Protein AF-A0A813DP05-F1 (afdb_monomer_lite)

pLDDT: mean 71.4, std 12.59, range [42.62, 90.06]

Sequence (75 aa):
VALSESTCFLVQKDSQADELLDTQFESFEQLLSAMDGADIFGSRLCNLVSEELAKQLTSEDFASRFASSEDATSD

Foldseek 3Di:
DDPPVQDWDAACDDPPPCPRHRPIGSDPLVVVCVRPNNVVVVVVVVVVVVVVVVVVCPPPVVVVVVVVPPDDDDD

Radius of gyration: 22.09 Å; chains: 1; bounding box: 32×38×67 Å

Structure (mmCIF, N/CA/C/O backbone):
data_AF-A0A813DP05-F1
#
_entry.id   AF-A0A813DP05-F1
#
lo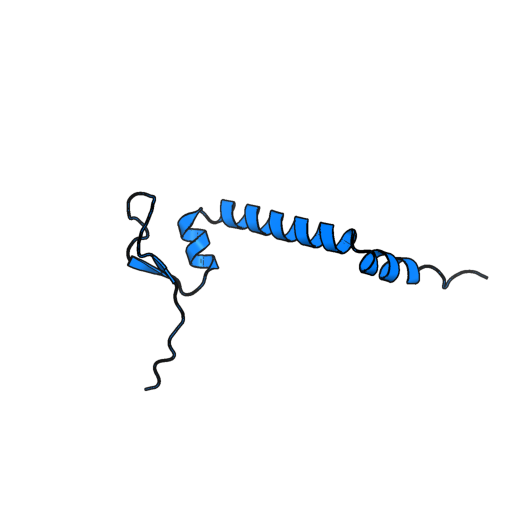op_
_atom_site.group_PDB
_atom_site.id
_atom_site.type_symbol
_atom_site.label_atom_id
_atom_site.label_alt_id
_atom_site.label_comp_id
_atom_site.label_asym_id
_atom_site.label_entity_id
_atom_site.label_seq_id
_atom_site.pdbx_PDB_ins_code
_atom_site.Cartn_x
_atom_site.Cartn_y
_atom_site.Cartn_z
_atom_site.occupancy
_atom_site.B_iso_or_equiv
_atom_site.auth_seq_id
_atom_site.auth_comp_id
_atom_site.auth_asym_id
_atom_site.auth_atom_id
_atom_site.pdbx_PDB_model_num
ATOM 1 N N . VAL A 1 1 ? -3.384 -32.214 17.103 1.00 42.62 1 VAL A N 1
ATOM 2 C CA . VAL A 1 1 ? -3.685 -31.242 16.030 1.00 42.62 1 VAL A CA 1
ATOM 3 C C . VAL A 1 1 ? -2.430 -30.416 15.851 1.00 42.62 1 VAL A C 1
ATOM 5 O O . VAL A 1 1 ? -2.022 -29.779 16.811 1.00 42.62 1 VAL A O 1
ATOM 8 N N . ALA A 1 2 ? -1.734 -30.566 14.725 1.00 42.69 2 ALA A N 1
ATOM 9 C CA . ALA A 1 2 ? -0.520 -29.802 14.465 1.00 42.69 2 ALA A CA 1
ATOM 10 C C . ALA A 1 2 ? -0.918 -28.332 14.289 1.00 42.69 2 ALA A C 1
ATOM 12 O O . ALA A 1 2 ? -1.702 -28.015 13.396 1.00 42.69 2 ALA A O 1
ATOM 13 N N . LEU A 1 3 ? -0.441 -27.464 15.181 1.00 50.94 3 LEU A N 1
ATOM 14 C CA . LEU A 1 3 ? -0.506 -26.021 14.996 1.00 50.94 3 LEU A CA 1
ATOM 15 C C . LEU A 1 3 ? 0.450 -25.711 13.845 1.00 50.94 3 LEU A C 1
ATOM 17 O O . LEU A 1 3 ? 1.661 -25.674 14.038 1.00 50.94 3 LEU A O 1
ATOM 21 N N . SER A 1 4 ? -0.080 -25.586 12.630 1.00 50.69 4 SER A N 1
ATOM 22 C CA . SER A 1 4 ? 0.644 -24.884 11.578 1.00 50.69 4 SER A CA 1
ATOM 23 C C . SER A 1 4 ? 0.749 -23.451 12.077 1.00 50.69 4 SER A C 1
ATOM 25 O O . SER A 1 4 ? -0.259 -22.744 12.070 1.00 50.69 4 SER A O 1
ATOM 27 N N . GLU A 1 5 ? 1.910 -23.070 12.613 1.00 58.50 5 GLU A N 1
ATOM 28 C CA . GLU A 1 5 ? 2.214 -21.687 12.974 1.00 58.50 5 GLU A CA 1
ATOM 29 C C . GLU A 1 5 ? 2.039 -20.854 11.709 1.00 58.50 5 GLU A C 1
ATOM 31 O O . GLU A 1 5 ? 2.909 -20.790 10.844 1.00 58.50 5 GLU A O 1
ATOM 36 N N . SER A 1 6 ? 0.835 -20.320 11.542 1.00 60.56 6 SER A N 1
ATOM 37 C CA . SER A 1 6 ? 0.495 -19.482 10.409 1.00 60.56 6 SER A CA 1
ATOM 38 C C . SER A 1 6 ? 1.230 -18.185 10.680 1.00 60.56 6 SER A C 1
ATOM 40 O O . SER A 1 6 ? 0.861 -17.432 11.580 1.00 60.56 6 SER A O 1
ATOM 42 N N . THR A 1 7 ? 2.364 -18.009 10.004 1.00 78.75 7 THR A N 1
ATOM 43 C CA . THR A 1 7 ? 3.218 -16.833 10.139 1.00 78.75 7 THR A CA 1
ATOM 44 C C . THR A 1 7 ? 2.387 -15.612 9.775 1.00 78.75 7 THR A C 1
ATOM 46 O O . THR A 1 7 ? 2.088 -15.400 8.604 1.00 78.75 7 THR A O 1
ATOM 49 N N . CYS A 1 8 ? 1.975 -14.854 10.786 1.00 84.44 8 CYS A N 1
ATOM 50 C CA . CYS A 1 8 ? 1.172 -13.650 10.645 1.00 84.44 8 CYS A CA 1
ATOM 51 C C . CYS A 1 8 ? 1.954 -12.437 11.153 1.00 84.44 8 CYS A C 1
ATOM 53 O O . CYS A 1 8 ? 2.874 -12.551 11.968 1.00 84.44 8 CYS A O 1
ATOM 55 N N . PHE A 1 9 ? 1.585 -11.265 10.651 1.00 85.12 9 PHE A N 1
ATOM 56 C CA . PHE A 1 9 ? 2.155 -9.988 11.044 1.00 85.12 9 PHE A CA 1
ATOM 57 C C . PHE A 1 9 ? 1.232 -9.327 12.066 1.00 85.12 9 PHE A C 1
ATOM 59 O O . PHE A 1 9 ? 0.109 -8.956 11.733 1.00 85.12 9 PHE A O 1
ATOM 66 N N . LEU A 1 10 ? 1.706 -9.189 13.306 1.00 87.56 10 LEU A N 1
ATOM 67 C CA . LEU A 1 10 ? 1.000 -8.498 14.386 1.00 87.56 10 LEU A CA 1
ATOM 68 C C . LEU A 1 10 ? 1.495 -7.054 14.500 1.00 87.56 10 LEU A C 1
ATOM 70 O O . LEU A 1 10 ? 2.692 -6.816 14.684 1.00 87.56 10 LEU A O 1
ATOM 74 N N . VAL A 1 11 ? 0.574 -6.095 14.464 1.00 85.50 11 VAL A N 1
ATOM 75 C CA . VAL A 1 11 ? 0.890 -4.679 14.680 1.00 85.50 11 VAL A CA 1
ATOM 76 C C . VAL A 1 11 ? 0.889 -4.377 16.179 1.00 85.50 11 VAL A C 1
ATOM 78 O O . VAL A 1 11 ? -0.152 -4.208 16.798 1.00 85.50 11 VAL A O 1
ATOM 81 N N . GLN A 1 12 ? 2.077 -4.302 16.780 1.00 82.44 12 GLN A N 1
ATOM 82 C CA . GLN A 1 12 ? 2.233 -4.001 18.215 1.00 82.44 12 GLN A CA 1
ATOM 83 C C . GLN A 1 12 ? 2.242 -2.505 18.539 1.00 82.44 12 GLN A C 1
ATOM 85 O O . GLN A 1 12 ? 2.179 -2.118 19.704 1.00 82.44 12 GLN A O 1
ATOM 90 N N . LYS A 1 13 ? 2.412 -1.660 17.52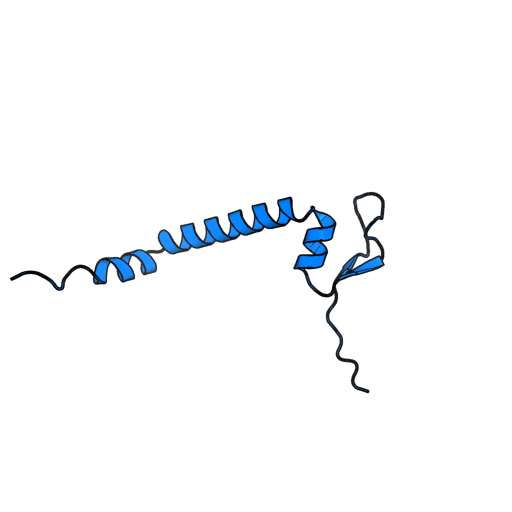2 1.00 75.69 13 LYS A N 1
ATOM 91 C CA . LYS A 1 13 ? 2.451 -0.213 17.676 1.00 75.69 13 LYS A CA 1
ATOM 92 C C . LYS A 1 13 ? 2.019 0.441 16.378 1.00 75.69 13 LYS A C 1
ATOM 94 O O . LYS A 1 13 ? 2.675 0.242 15.356 1.00 75.69 13 LYS A O 1
ATOM 99 N N . ASP A 1 14 ? 0.966 1.238 16.451 1.00 76.25 14 ASP A N 1
ATOM 100 C CA . ASP A 1 14 ? 0.570 2.124 15.370 1.00 76.25 14 ASP A CA 1
ATOM 101 C C . ASP A 1 14 ? 1.175 3.516 15.601 1.00 76.25 14 ASP A C 1
ATOM 103 O O . ASP A 1 14 ? 1.340 3.973 16.734 1.00 76.25 14 ASP A O 1
ATOM 107 N N . SER A 1 15 ? 1.565 4.188 14.526 1.00 69.25 15 SER A N 1
ATOM 108 C CA . SER A 1 15 ? 1.992 5.586 14.575 1.00 69.25 15 SER A CA 1
ATOM 109 C C . SER A 1 15 ? 0.834 6.554 14.322 1.00 69.25 15 SER A C 1
ATOM 111 O O . SER A 1 15 ? 0.959 7.731 14.668 1.00 69.25 15 SER A O 1
ATOM 113 N N . GLN A 1 16 ? -0.283 6.078 13.762 1.00 64.62 16 GLN A N 1
ATOM 114 C CA . GLN A 1 16 ? -1.481 6.859 13.478 1.00 64.62 16 GLN A CA 1
ATOM 115 C C . GLN A 1 16 ? -2.658 6.372 14.323 1.00 64.62 16 GLN A C 1
ATOM 117 O O . GLN A 1 16 ? -3.273 5.359 14.030 1.00 64.62 16 GLN A O 1
ATOM 122 N N . ALA A 1 17 ? -2.986 7.131 15.370 1.00 71.81 17 ALA A N 1
ATOM 123 C CA . ALA A 1 17 ? -4.241 7.019 16.124 1.00 71.81 17 ALA A CA 1
ATOM 124 C C . ALA A 1 17 ? -4.618 5.621 16.683 1.00 71.81 17 ALA A C 1
ATOM 126 O O . ALA A 1 17 ? -5.752 5.455 17.125 1.00 71.81 17 ALA A O 1
ATOM 127 N N . ASP A 1 18 ? -3.683 4.663 16.727 1.00 76.25 18 ASP A N 1
ATOM 128 C CA . ASP A 1 18 ? -3.895 3.287 17.205 1.00 76.25 18 ASP A CA 1
ATOM 129 C C . ASP A 1 18 ? -4.971 2.491 16.431 1.00 76.25 18 ASP A C 1
ATOM 131 O O . ASP A 1 18 ? -5.544 1.546 16.969 1.00 76.25 18 ASP A O 1
ATOM 135 N N . GLU A 1 19 ? -5.239 2.822 15.161 1.00 78.81 19 GLU A N 1
ATOM 136 C CA . GLU A 1 19 ? -6.288 2.163 14.359 1.00 78.81 19 GLU A CA 1
ATOM 137 C C . GLU A 1 19 ? -5.953 0.714 13.983 1.00 78.81 19 GLU A C 1
ATOM 139 O O . GLU A 1 19 ? -6.843 -0.135 13.902 1.00 78.81 19 GLU A O 1
ATOM 144 N N . LEU A 1 20 ? -4.673 0.419 13.766 1.00 80.88 20 LEU A N 1
ATOM 145 C CA . LEU A 1 20 ? -4.179 -0.902 13.384 1.00 80.8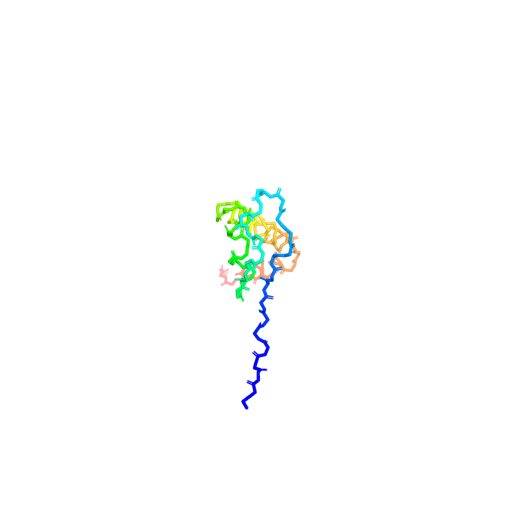8 20 LEU A CA 1
ATOM 146 C C . LEU A 1 20 ? -3.596 -1.678 14.568 1.00 80.88 20 LEU A C 1
ATOM 148 O O . LEU A 1 20 ? -3.154 -2.813 14.386 1.00 80.88 20 LEU A O 1
ATOM 152 N N . LEU A 1 21 ? -3.582 -1.102 15.773 1.00 86.06 21 LEU A N 1
ATOM 153 C CA . LEU A 1 21 ? -3.021 -1.735 16.965 1.00 86.06 21 LEU A CA 1
ATOM 154 C C . LEU A 1 21 ? -3.694 -3.091 17.243 1.00 86.06 21 LEU A C 1
ATOM 156 O O . LEU A 1 21 ? -4.906 -3.239 17.114 1.00 86.06 21 LEU A O 1
ATOM 160 N N . ASP A 1 22 ? -2.888 -4.093 17.594 1.00 87.25 22 ASP A N 1
ATOM 161 C CA . ASP A 1 22 ? -3.296 -5.482 17.848 1.00 87.25 22 ASP A CA 1
ATOM 162 C C . ASP A 1 22 ? -3.963 -6.202 16.657 1.00 87.25 22 ASP A C 1
ATOM 164 O O . ASP A 1 22 ? -4.433 -7.338 16.785 1.00 87.25 22 ASP A O 1
ATOM 168 N N . THR A 1 23 ? -3.949 -5.594 15.467 1.00 86.19 23 THR A N 1
ATOM 169 C CA . THR A 1 23 ? -4.448 -6.225 14.242 1.00 86.19 23 THR A CA 1
ATOM 170 C C . THR A 1 23 ? -3.429 -7.231 13.709 1.00 86.19 23 THR A C 1
ATOM 172 O O . THR A 1 23 ? -2.214 -7.006 13.748 1.00 86.19 23 THR A O 1
ATOM 175 N N . GLN A 1 24 ? -3.934 -8.358 13.206 1.00 90.06 24 GLN A N 1
ATOM 176 C CA . GLN A 1 24 ? -3.137 -9.422 12.599 1.00 90.06 24 GLN A CA 1
ATOM 177 C C . GLN A 1 24 ? -3.400 -9.494 11.100 1.00 90.06 24 GLN A C 1
ATOM 179 O O . GLN A 1 24 ? -4.550 -9.491 10.662 1.00 90.06 24 GLN A O 1
ATOM 184 N N . PHE A 1 25 ? -2.326 -9.616 10.328 1.00 88.06 25 PHE A N 1
ATOM 185 C CA . PHE A 1 25 ? -2.378 -9.786 8.882 1.00 88.06 25 PHE A CA 1
ATOM 186 C C . PHE A 1 25 ? -1.730 -11.104 8.476 1.00 88.06 25 PHE A C 1
ATOM 188 O O . PHE A 1 25 ? -0.658 -11.463 8.964 1.00 88.06 25 PHE A O 1
ATOM 195 N N . GLU A 1 26 ? -2.369 -11.823 7.561 1.00 88.56 26 GLU A N 1
ATOM 196 C CA . GLU A 1 26 ? -1.880 -13.118 7.071 1.00 88.56 26 GLU A CA 1
ATOM 197 C C . GLU A 1 26 ? -0.779 -12.947 6.019 1.00 88.56 26 GLU A C 1
ATOM 199 O O . GLU A 1 26 ? 0.003 -13.859 5.765 1.00 88.56 26 GLU A O 1
ATOM 204 N N . SER A 1 27 ? -0.694 -11.757 5.422 1.00 84.19 27 SER A N 1
ATOM 205 C CA . SER A 1 27 ? 0.303 -11.407 4.416 1.00 84.19 27 SER A CA 1
ATOM 206 C C . SER A 1 27 ? 0.858 -10.004 4.636 1.00 84.19 27 SER A C 1
ATOM 208 O O . SER A 1 27 ? 0.204 -9.113 5.184 1.00 84.19 27 SER A O 1
ATOM 210 N N . PHE A 1 28 ? 2.080 -9.799 4.151 1.00 77.56 28 PHE A N 1
ATOM 211 C CA . PHE A 1 28 ? 2.734 -8.495 4.175 1.00 77.56 28 PHE A CA 1
ATOM 212 C C . PHE A 1 28 ? 1.993 -7.461 3.309 1.00 77.56 28 PHE A C 1
ATOM 214 O O . PHE A 1 28 ? 1.935 -6.287 3.656 1.00 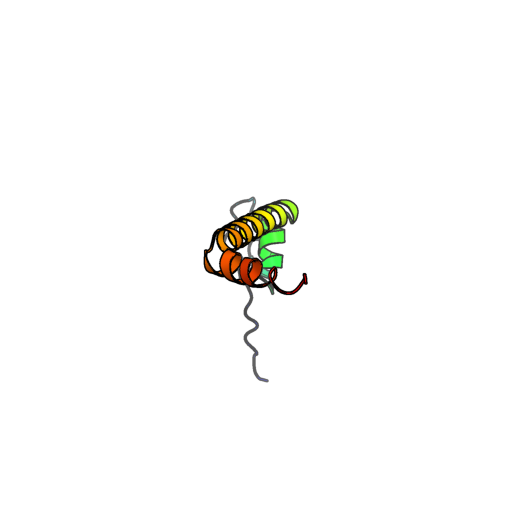77.56 28 PHE A O 1
ATOM 221 N N . GLU A 1 29 ? 1.364 -7.895 2.216 1.00 78.75 29 GLU A N 1
ATOM 222 C CA . GLU A 1 29 ? 0.585 -7.039 1.310 1.00 78.75 29 GLU A CA 1
ATOM 223 C C . GLU A 1 29 ? -0.654 -6.456 1.999 1.00 78.75 29 GLU A C 1
ATOM 225 O O . GLU A 1 29 ? -0.964 -5.276 1.820 1.00 78.75 29 GLU A O 1
ATOM 230 N N . GLN A 1 30 ? -1.340 -7.256 2.824 1.00 81.81 30 GLN A N 1
ATOM 231 C CA . GLN A 1 30 ? -2.471 -6.787 3.627 1.00 81.81 30 GLN A CA 1
ATOM 232 C C . GLN A 1 30 ? -2.028 -5.759 4.673 1.00 81.81 30 GLN A C 1
ATOM 234 O O . GLN A 1 30 ? -2.669 -4.716 4.797 1.00 81.81 30 GLN A O 1
ATOM 239 N N . LEU A 1 31 ? -0.914 -6.019 5.371 1.00 82.69 31 LEU A N 1
ATOM 240 C CA . LEU A 1 31 ? -0.338 -5.073 6.329 1.00 82.69 31 LEU A CA 1
ATOM 241 C C . LEU A 1 31 ? 0.000 -3.736 5.651 1.00 82.69 31 LEU A C 1
ATOM 243 O O . LEU A 1 31 ? -0.383 -2.678 6.141 1.00 82.69 31 LEU A O 1
ATOM 247 N N . LEU A 1 32 ? 0.677 -3.769 4.501 1.00 77.56 32 LEU A N 1
ATOM 248 C CA . LEU 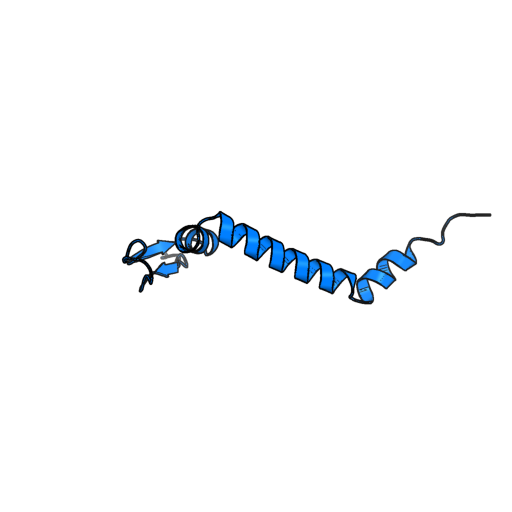A 1 32 ? 1.051 -2.553 3.774 1.00 77.56 32 LEU A CA 1
ATOM 249 C C . LEU A 1 32 ? -0.158 -1.787 3.231 1.00 77.56 32 LEU A C 1
ATOM 251 O O . LEU A 1 32 ? -0.183 -0.558 3.294 1.00 77.56 32 LEU A O 1
ATOM 255 N N . SER A 1 33 ? -1.170 -2.502 2.740 1.00 78.00 33 SER A N 1
ATOM 256 C CA . SER A 1 33 ? -2.417 -1.889 2.270 1.00 78.00 33 SER A CA 1
ATOM 257 C C . SER A 1 33 ? -3.155 -1.168 3.398 1.00 78.00 33 SER A C 1
ATOM 259 O O . SER A 1 33 ? -3.756 -0.122 3.157 1.00 78.00 33 SER A O 1
ATOM 261 N N . ALA A 1 34 ? -3.089 -1.710 4.617 1.00 79.94 34 ALA A N 1
ATOM 262 C CA . ALA A 1 34 ? -3.670 -1.101 5.805 1.00 79.94 34 ALA A CA 1
ATOM 263 C C . ALA A 1 34 ? -2.865 0.113 6.307 1.00 79.94 34 ALA A C 1
ATOM 265 O O . ALA A 1 34 ? -3.468 1.094 6.724 1.00 79.94 34 ALA A O 1
ATOM 266 N N . MET A 1 35 ? -1.526 0.079 6.235 1.00 74.69 35 MET A N 1
ATOM 267 C CA . MET A 1 35 ? -0.653 1.131 6.784 1.00 74.69 35 MET A CA 1
ATOM 268 C C . MET A 1 35 ? -0.547 2.409 5.937 1.00 74.69 35 MET A C 1
ATOM 270 O O . MET A 1 35 ? -0.390 3.488 6.501 1.00 74.69 35 MET A O 1
ATOM 274 N N . ASP A 1 36 ? -0.559 2.303 4.606 1.00 67.56 36 ASP A N 1
ATOM 275 C CA . ASP A 1 36 ? -0.211 3.428 3.710 1.00 67.56 36 ASP A CA 1
ATOM 276 C C . ASP A 1 36 ? -1.331 3.733 2.689 1.00 67.56 36 ASP A C 1
ATOM 278 O O . ASP A 1 36 ? -1.200 4.614 1.842 1.00 67.56 36 ASP A O 1
ATOM 282 N N . GLY A 1 37 ? -2.450 2.998 2.752 1.00 64.19 37 GLY A N 1
ATOM 283 C CA . GLY A 1 37 ? -3.448 2.949 1.686 1.00 64.19 37 GLY A CA 1
ATOM 284 C C . GLY A 1 37 ? -2.889 2.235 0.449 1.00 64.19 37 GLY A C 1
ATOM 285 O O . GLY A 1 37 ? -1.735 2.416 0.058 1.00 64.19 37 GLY A O 1
ATOM 286 N N . ALA A 1 38 ? -3.700 1.396 -0.196 1.00 57.47 38 ALA A N 1
ATOM 287 C CA . ALA A 1 38 ? -3.268 0.569 -1.331 1.00 57.47 38 ALA A CA 1
ATOM 288 C C . ALA A 1 38 ? -2.533 1.352 -2.451 1.00 57.47 38 ALA A C 1
ATOM 290 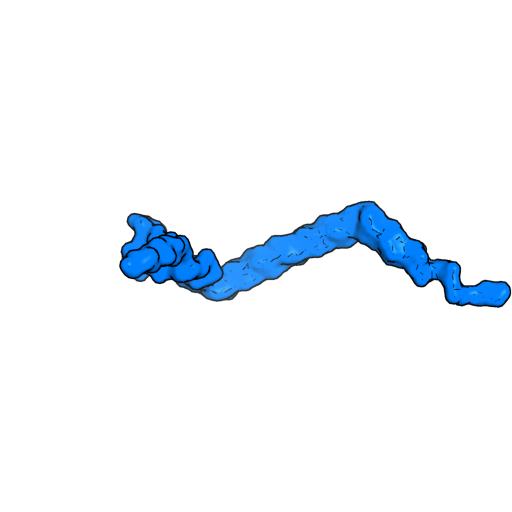O O . ALA A 1 38 ? -1.660 0.798 -3.124 1.00 57.47 38 ALA A O 1
ATOM 291 N N . ASP A 1 39 ? -2.820 2.650 -2.606 1.00 59.47 39 ASP A N 1
ATOM 292 C CA . ASP A 1 39 ? -2.214 3.532 -3.609 1.00 59.47 39 ASP A CA 1
ATOM 293 C C . ASP A 1 39 ? -0.718 3.828 -3.364 1.00 59.47 39 ASP A C 1
ATOM 295 O O . ASP A 1 39 ? 0.077 3.892 -4.312 1.00 59.47 39 ASP A O 1
ATOM 299 N N . ILE A 1 40 ? -0.283 3.976 -2.105 1.00 65.62 40 ILE A N 1
ATOM 300 C CA . ILE A 1 40 ? 1.129 4.266 -1.802 1.00 65.62 40 ILE A CA 1
ATOM 301 C C . ILE A 1 40 ? 1.974 2.995 -1.931 1.00 65.62 40 ILE A C 1
ATOM 303 O O . ILE A 1 40 ? 3.078 3.036 -2.482 1.00 65.62 40 ILE A O 1
ATOM 307 N N . PHE A 1 41 ? 1.440 1.842 -1.523 1.00 67.62 41 PHE A N 1
ATOM 308 C CA . PHE A 1 41 ? 2.099 0.558 -1.761 1.00 67.62 41 PHE A CA 1
ATOM 309 C C . PHE A 1 41 ? 2.270 0.279 -3.259 1.00 67.62 41 PHE A C 1
ATOM 311 O O . PHE A 1 41 ? 3.380 -0.021 -3.704 1.00 67.62 41 PHE A O 1
ATOM 318 N N . GLY A 1 42 ? 1.200 0.444 -4.044 1.00 67.62 42 GLY A N 1
ATOM 319 C CA . GLY A 1 42 ? 1.233 0.231 -5.489 1.00 67.62 42 GLY A CA 1
ATOM 320 C C . GLY A 1 42 ? 2.267 1.115 -6.186 1.00 67.62 42 GLY A C 1
ATOM 321 O O . GLY A 1 42 ? 3.069 0.621 -6.976 1.00 67.62 42 GLY A O 1
ATOM 322 N N . SER A 1 43 ? 2.322 2.406 -5.847 1.00 76.62 43 SER A N 1
ATOM 323 C CA . SER A 1 43 ? 3.309 3.325 -6.432 1.00 76.62 43 SER A CA 1
ATOM 324 C C . SER A 1 43 ? 4.755 2.979 -6.050 1.00 76.62 43 SER A C 1
ATOM 326 O O . SER A 1 43 ? 5.633 2.991 -6.915 1.00 76.62 43 SER A O 1
ATOM 328 N N . ARG A 1 44 ? 5.022 2.593 -4.794 1.00 73.88 44 ARG A N 1
ATOM 329 C CA . ARG A 1 44 ? 6.363 2.159 -4.357 1.00 73.88 44 ARG A CA 1
ATOM 330 C C . ARG A 1 44 ? 6.795 0.846 -5.004 1.00 73.88 44 ARG A C 1
ATOM 332 O O . ARG A 1 44 ? 7.950 0.734 -5.410 1.00 73.88 44 ARG A O 1
ATOM 339 N N . LEU A 1 45 ? 5.887 -0.122 -5.135 1.00 75.94 45 LEU A N 1
ATOM 340 C CA . LEU A 1 45 ? 6.165 -1.390 -5.811 1.00 75.94 45 LEU A CA 1
ATOM 341 C C . LEU A 1 45 ? 6.460 -1.163 -7.297 1.00 75.94 45 LEU A C 1
ATOM 343 O O . LEU A 1 45 ? 7.456 -1.673 -7.804 1.00 75.94 45 LEU A O 1
ATOM 347 N N . CYS A 1 46 ? 5.651 -0.348 -7.978 1.00 81.81 46 CYS A N 1
ATOM 348 C CA . CYS A 1 46 ? 5.895 0.030 -9.369 1.00 81.81 46 CYS A CA 1
ATOM 349 C C . CYS A 1 46 ? 7.261 0.703 -9.550 1.00 81.81 46 CYS A C 1
ATOM 351 O O . CYS A 1 46 ? 7.964 0.385 -10.509 1.00 81.81 46 CYS A O 1
ATOM 353 N N . ASN A 1 47 ? 7.668 1.581 -8.628 1.00 85.31 47 ASN A N 1
ATOM 354 C CA . ASN A 1 47 ? 8.988 2.213 -8.667 1.00 85.31 47 ASN A CA 1
ATOM 355 C C . ASN A 1 47 ? 10.115 1.189 -8.484 1.00 85.31 47 ASN A C 1
ATOM 357 O O . ASN A 1 47 ? 11.031 1.159 -9.298 1.00 85.31 47 ASN A O 1
ATOM 361 N N . LEU A 1 48 ? 10.021 0.303 -7.487 1.00 82.81 48 LEU A N 1
ATOM 362 C CA . LEU A 1 48 ? 11.017 -0.752 -7.254 1.00 82.81 48 LEU A CA 1
ATOM 363 C C . LEU A 1 48 ? 11.163 -1.692 -8.457 1.00 82.81 48 LEU A C 1
ATOM 365 O O . LEU A 1 48 ? 12.278 -2.005 -8.868 1.00 82.81 48 LEU A O 1
ATOM 369 N N . VAL A 1 49 ? 10.044 -2.115 -9.050 1.00 83.19 49 VAL A N 1
ATOM 370 C CA . VAL A 1 49 ? 10.041 -2.961 -10.252 1.00 83.19 49 VAL A CA 1
ATOM 371 C C . VAL A 1 49 ? 10.636 -2.212 -11.444 1.00 83.19 49 VAL A C 1
ATOM 373 O O . VAL A 1 49 ? 11.432 -2.783 -12.186 1.00 83.19 49 VAL A O 1
ATOM 376 N N . SER A 1 50 ? 10.302 -0.931 -11.613 1.00 86.12 50 SER A N 1
ATOM 377 C CA . SER A 1 50 ? 10.858 -0.094 -12.684 1.00 86.12 50 SER A CA 1
ATOM 378 C C . SER A 1 50 ? 12.368 0.101 -12.531 1.00 86.12 50 SER A C 1
ATOM 380 O O . SER A 1 50 ? 13.095 0.028 -13.518 1.00 86.12 50 SER A O 1
ATOM 382 N N . GLU A 1 51 ? 12.858 0.302 -11.307 1.00 86.88 51 GLU A N 1
ATOM 383 C CA . GLU A 1 51 ? 14.288 0.421 -11.008 1.00 86.88 51 GLU A CA 1
ATOM 384 C C . GLU A 1 51 ? 15.041 -0.888 -11.255 1.00 86.88 51 GLU A C 1
ATOM 386 O O . GLU A 1 51 ? 16.141 -0.871 -11.807 1.00 86.88 51 GLU A O 1
ATOM 391 N N . GLU A 1 52 ? 14.463 -2.026 -10.875 1.00 83.81 52 GLU A N 1
ATOM 392 C CA . GLU A 1 52 ? 15.067 -3.340 -11.096 1.00 83.81 52 GLU A CA 1
ATOM 393 C C . GLU A 1 52 ? 15.100 -3.703 -12.587 1.00 83.81 52 GLU A C 1
ATOM 395 O O . GLU A 1 52 ? 16.134 -4.133 -13.100 1.00 83.81 52 GLU A O 1
ATOM 400 N N . LEU A 1 53 ? 14.013 -3.439 -13.318 1.00 82.38 53 LEU A N 1
ATOM 401 C CA . LEU A 1 53 ? 13.980 -3.577 -14.775 1.00 82.38 53 LEU A CA 1
ATOM 402 C C . LEU A 1 53 ? 15.018 -2.670 -15.441 1.00 82.38 53 LEU A C 1
ATOM 404 O O . LEU A 1 53 ? 15.749 -3.127 -16.315 1.00 82.38 53 LEU A O 1
ATOM 408 N N . ALA A 1 54 ? 15.133 -1.411 -15.012 1.00 80.31 54 ALA A N 1
ATOM 409 C CA . ALA A 1 54 ? 16.141 -0.494 -15.536 1.00 80.31 54 ALA A CA 1
ATOM 410 C C . ALA A 1 54 ? 17.565 -1.016 -15.285 1.00 80.31 54 ALA A C 1
ATOM 412 O O . ALA A 1 54 ? 18.380 -1.016 -16.206 1.00 80.31 54 ALA A O 1
ATOM 413 N N . LYS A 1 55 ? 17.852 -1.536 -14.085 1.00 81.50 55 LYS A N 1
ATOM 414 C CA . LYS A 1 55 ? 19.149 -2.152 -13.765 1.00 81.50 55 LYS A CA 1
ATOM 415 C C . LYS A 1 55 ? 19.450 -3.345 -14.661 1.00 81.50 55 LYS A C 1
ATOM 417 O O . LYS A 1 55 ? 20.557 -3.432 -15.190 1.00 81.50 55 LYS A O 1
ATOM 422 N N . GLN A 1 56 ? 18.480 -4.232 -14.868 1.00 77.19 56 GLN A N 1
ATOM 423 C CA . GLN A 1 56 ? 18.652 -5.402 -15.729 1.00 77.19 56 GLN A CA 1
ATOM 424 C C . GLN A 1 56 ? 18.834 -5.019 -17.201 1.00 77.19 56 GLN A C 1
ATOM 426 O O . GLN A 1 56 ? 19.665 -5.615 -17.874 1.00 77.19 56 GLN A O 1
ATOM 431 N N . LEU A 1 57 ? 18.142 -3.986 -17.686 1.00 69.00 57 LEU A N 1
ATOM 432 C CA . LEU A 1 57 ? 18.326 -3.458 -19.043 1.00 69.00 57 LEU A CA 1
ATOM 433 C C . LEU A 1 57 ? 19.699 -2.805 -19.243 1.00 69.00 57 LEU A C 1
ATOM 435 O O . LEU A 1 57 ? 20.259 -2.875 -20.333 1.00 69.00 57 LEU A O 1
ATOM 439 N N . THR A 1 58 ? 20.252 -2.186 -18.198 1.00 65.12 58 THR A N 1
ATOM 440 C CA . THR A 1 58 ? 21.623 -1.647 -18.213 1.00 65.12 58 THR A CA 1
ATOM 441 C C . THR A 1 58 ? 22.694 -2.696 -17.919 1.00 65.12 58 THR A C 1
ATOM 443 O O . THR A 1 58 ? 23.881 -2.405 -18.045 1.00 65.12 58 THR A O 1
ATOM 446 N N . SER A 1 59 ? 22.298 -3.904 -17.513 1.00 65.69 59 SER A N 1
ATOM 447 C CA . SER A 1 59 ? 23.224 -5.006 -17.286 1.00 65.69 59 SER A CA 1
ATOM 448 C C . SER A 1 59 ? 23.710 -5.529 -18.638 1.00 65.69 59 SER A C 1
ATOM 450 O O . SER A 1 59 ? 22.909 -5.877 -19.508 1.00 65.69 59 SER A O 1
ATOM 452 N N . GLU A 1 60 ? 25.030 -5.582 -18.824 1.00 61.66 60 GLU A N 1
ATOM 453 C CA . GLU A 1 60 ? 25.690 -6.016 -20.066 1.00 61.66 60 GLU A CA 1
ATOM 454 C C . GLU A 1 60 ? 25.239 -7.420 -20.532 1.00 61.66 60 GLU A C 1
ATOM 456 O O . GLU A 1 60 ? 25.266 -7.722 -21.729 1.00 61.66 60 GLU A O 1
ATOM 461 N N . ASP A 1 61 ? 24.727 -8.251 -19.616 1.00 62.00 61 ASP A N 1
ATOM 462 C CA . ASP A 1 61 ? 24.140 -9.568 -19.897 1.00 62.00 61 ASP A CA 1
ATOM 463 C C . ASP A 1 61 ? 22.805 -9.508 -20.665 1.00 62.00 61 ASP A C 1
ATOM 465 O O . ASP A 1 61 ? 22.474 -10.429 -21.413 1.00 62.00 61 ASP A O 1
ATOM 469 N N . PHE A 1 62 ? 22.011 -8.443 -20.527 1.00 60.84 62 PHE A N 1
ATOM 470 C CA . PHE A 1 62 ? 20.765 -8.295 -21.289 1.00 60.84 62 PHE A CA 1
ATOM 471 C C . PHE A 1 62 ? 21.039 -7.795 -22.712 1.00 60.84 62 PHE A C 1
ATOM 473 O O . PHE A 1 62 ? 20.488 -8.326 -23.681 1.00 60.84 62 PHE A O 1
ATOM 480 N N . ALA A 1 63 ? 21.942 -6.818 -22.847 1.00 60.62 63 ALA A N 1
ATOM 481 C CA . ALA A 1 63 ? 22.344 -6.262 -24.138 1.00 60.62 63 ALA A CA 1
ATOM 482 C C . ALA A 1 63 ? 22.990 -7.322 -25.046 1.00 60.62 63 ALA A C 1
ATOM 484 O O . ALA A 1 63 ? 22.669 -7.404 -26.229 1.00 60.62 63 ALA A O 1
ATOM 485 N N . SER A 1 64 ? 23.839 -8.190 -24.491 1.00 63.12 64 SER A N 1
ATOM 486 C CA . SER A 1 64 ? 24.492 -9.279 -25.233 1.00 63.12 64 SER A CA 1
ATOM 487 C C . SER A 1 64 ? 23.526 -10.398 -25.659 1.00 63.12 64 SER A C 1
ATOM 489 O O . SER A 1 64 ? 23.684 -10.963 -26.746 1.00 63.12 64 SER A O 1
ATOM 491 N N . ARG A 1 65 ? 22.478 -10.684 -24.871 1.00 62.81 65 ARG A N 1
ATOM 492 C CA . ARG A 1 65 ? 21.438 -11.674 -25.220 1.00 62.81 65 ARG A CA 1
ATOM 493 C C . ARG A 1 65 ? 20.512 -11.220 -26.349 1.00 62.81 65 ARG A C 1
ATOM 495 O O . ARG A 1 65 ? 20.062 -12.071 -27.110 1.00 62.81 65 ARG A O 1
ATOM 502 N N . PHE A 1 66 ? 20.247 -9.919 -26.475 1.00 59.91 66 PHE A N 1
ATOM 503 C CA . PHE A 1 66 ? 19.436 -9.369 -27.571 1.00 59.91 66 PHE A CA 1
ATOM 504 C C . PHE A 1 66 ? 20.262 -9.030 -28.817 1.00 59.91 66 PHE A C 1
ATOM 506 O O . PHE A 1 66 ? 19.809 -9.310 -29.923 1.00 59.91 66 PHE A O 1
ATOM 513 N N . ALA A 1 67 ? 21.497 -8.542 -28.658 1.00 59.97 67 ALA A N 1
ATOM 514 C CA . ALA A 1 67 ? 22.403 -8.285 -29.783 1.00 59.97 67 ALA A CA 1
ATOM 515 C C . ALA A 1 67 ? 22.800 -9.564 -30.546 1.00 59.97 67 ALA A C 1
ATOM 517 O O . ALA A 1 67 ? 23.164 -9.502 -31.715 1.00 59.97 67 ALA A O 1
ATOM 518 N N . SER A 1 68 ? 22.697 -10.737 -29.914 1.00 57.53 68 SER A N 1
ATOM 519 C CA . SER A 1 68 ? 22.985 -12.025 -30.561 1.00 57.53 68 SER A CA 1
ATOM 520 C C . SER A 1 68 ? 21.838 -12.564 -31.435 1.00 57.53 68 SER A C 1
ATOM 522 O O . SER A 1 68 ? 21.975 -13.648 -31.995 1.00 57.53 68 SER A O 1
ATOM 524 N N . SER A 1 69 ? 20.702 -11.858 -31.544 1.00 54.75 69 SER A N 1
ATOM 525 C CA . SER A 1 69 ? 19.522 -12.331 -32.291 1.00 54.75 69 SER A CA 1
ATOM 526 C C . SER A 1 69 ? 19.325 -11.685 -33.674 1.00 54.75 69 SER A C 1
ATOM 528 O O . SER A 1 69 ? 18.373 -12.047 -34.365 1.00 54.75 69 SER A O 1
ATOM 530 N N . GLU A 1 70 ? 20.202 -10.771 -34.099 1.00 57.75 70 GLU A N 1
ATOM 531 C CA . GLU A 1 70 ? 20.113 -10.049 -35.381 1.00 57.75 70 GLU A CA 1
ATOM 532 C C . GLU A 1 70 ? 21.305 -10.371 -36.303 1.00 57.75 70 GLU A C 1
ATOM 534 O O . GLU A 1 70 ? 22.026 -9.474 -36.721 1.00 57.75 70 GLU A O 1
ATOM 539 N N . ASP A 1 71 ? 21.538 -11.649 -36.628 1.00 53.47 71 ASP A N 1
ATOM 540 C CA . ASP A 1 71 ? 22.416 -12.010 -37.761 1.00 53.47 71 ASP A CA 1
ATOM 541 C C . ASP A 1 71 ? 22.064 -13.376 -38.383 1.00 53.47 71 ASP A C 1
ATOM 543 O O . ASP A 1 71 ? 22.854 -14.319 -38.422 1.00 53.47 71 ASP A O 1
ATOM 547 N N . ALA A 1 72 ? 20.810 -13.523 -38.821 1.00 57.69 72 ALA A N 1
ATOM 548 C CA . ALA A 1 72 ? 20.366 -14.700 -39.571 1.00 57.69 72 ALA A CA 1
ATOM 549 C C . ALA A 1 72 ? 19.359 -14.353 -40.680 1.00 57.69 72 ALA A C 1
ATOM 551 O O . ALA A 1 72 ? 18.372 -15.059 -40.847 1.00 57.69 72 ALA A O 1
ATOM 552 N N . THR A 1 73 ? 19.589 -13.279 -41.444 1.00 60.25 73 THR A N 1
ATOM 553 C CA . THR A 1 73 ? 18.920 -13.063 -42.745 1.00 60.25 73 THR A CA 1
ATOM 554 C C . THR A 1 73 ? 19.638 -11.987 -43.564 1.00 60.25 73 THR A C 1
ATOM 556 O O . THR A 1 73 ? 19.381 -10.803 -43.361 1.00 60.25 73 THR A O 1
ATOM 559 N N . SER A 1 74 ? 20.478 -12.382 -44.525 1.00 45.03 74 SER A N 1
ATOM 560 C CA . SER A 1 74 ? 20.344 -12.010 -45.951 1.00 45.03 74 SER A CA 1
ATOM 561 C C . SER A 1 74 ? 21.592 -12.401 -46.751 1.00 45.03 74 SER A C 1
ATOM 563 O O . SER A 1 74 ? 22.669 -11.883 -46.483 1.00 45.03 74 SER A O 1
ATOM 565 N N . ASP A 1 75 ? 21.356 -13.323 -47.691 1.00 45.47 75 ASP A N 1
ATOM 566 C CA . ASP A 1 75 ? 21.952 -13.530 -49.031 1.00 45.47 75 ASP A CA 1
ATOM 567 C C . ASP A 1 75 ? 23.459 -13.287 -49.263 1.00 45.47 75 ASP A C 1
ATOM 569 O O . ASP A 1 75 ? 23.904 -12.116 -49.298 1.00 45.47 75 ASP A O 1
#

Organism: Polarella glacialis (NCBI:txid89957)

Secondary structure (DSSP, 8-state):
--------EE----SSTTSSTT-EESSHHHHHHHHHHHHHHHHHHHHHHHHHHHHHHHSHHHHHHHHTTS-S---